Protein AF-A0A831UPT7-F1 (afdb_monomer)

Nearest PDB structures (foldseek):
  6c8v-assembly1_A  TM=6.592E-01  e=3.844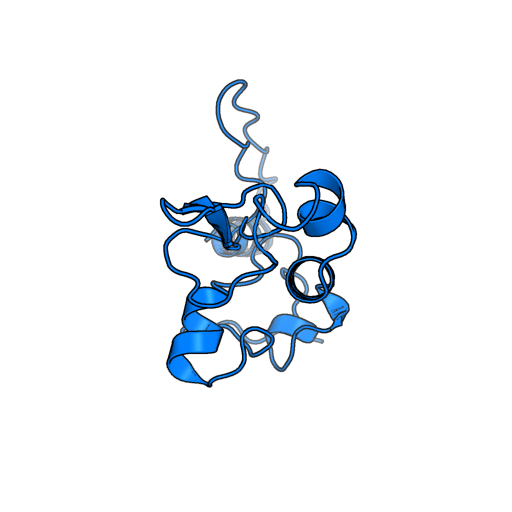E-04  Methylorubrum extorquens
  6efn-assembly1_A-2  TM=7.555E-01  e=7.265E-01  Bacillus subtilis subsp. subtilis str. 168

Solvent-accessible surface area (backbone atoms only — not comparable to full-atom values): 7175 Å² total; per-residue (Å²): 111,63,51,58,57,58,51,47,28,64,75,72,69,49,85,81,76,81,70,80,46,96,88,50,83,41,89,60,49,55,50,45,51,39,69,81,43,66,35,69,51,97,90,32,37,33,18,35,34,97,74,34,90,61,65,44,43,40,57,89,82,43,57,63,66,51,36,64,72,65,17,68,59,28,48,55,62,61,37,60,74,74,28,31,70,57,44,32,58,28,92,52,36,85,33,26,64,43,54,42,44,55,9,22,76,77,68,78,34,54,48,44,35,39,86,84,61,84,73,76,56,73,128

Radius of gyration: 15.9 Å; Cα contacts (8 Å, |Δi|>4): 177; chains: 1; bounding box: 39×36×42 Å

Sequence (123 aa):
YYRIVLQRSKVEGERFKRRSLKFSTGGSKGCLAGQLICLIDVDGNVLPCSYFPLSAGNIREQSFKDIWENSKLFLELRDFKSYKDNCGRCEYVNVCGGCRARAYAMSGDYMAQEPFCSYQPGS

Foldseek 3Di:
DVVVVVVVCVVVVPDDDQDDDVPDPRLQAAQCFLPPDWDQDPQQFTGSYPLADDGLDGCVVDPPVCSSPPRPVSVLLPPQCQQDDQSNQAPCCRHYVADLSQLCVVPVGSSYDHPPDPDHHDD

Structure (mmCIF, N/CA/C/O backbone):
data_AF-A0A831UPT7-F1
#
_entry.id   AF-A0A831UPT7-F1
#
loop_
_atom_site.group_PDB
_atom_site.id
_atom_site.type_symbol
_atom_site.label_atom_id
_atom_site.label_alt_id
_atom_site.label_comp_id
_atom_site.label_asym_id
_atom_site.label_entity_id
_atom_site.label_seq_id
_atom_site.pdbx_PDB_ins_code
_atom_site.Cartn_x
_atom_site.Cartn_y
_atom_site.Cartn_z
_atom_site.occupancy
_atom_site.B_iso_or_equiv
_atom_site.auth_seq_id
_atom_site.auth_comp_id
_atom_site.auth_asym_id
_atom_site.auth_atom_id
_atom_site.pdbx_PDB_model_num
ATOM 1 N N . TYR A 1 1 ? 3.749 6.923 -14.934 1.00 65.19 1 TYR A N 1
ATOM 2 C CA . TYR A 1 1 ? 4.625 6.300 -13.915 1.00 65.19 1 TYR A CA 1
ATOM 3 C C . TYR A 1 1 ? 5.943 7.055 -13.816 1.00 65.19 1 TYR A C 1
ATOM 5 O O . TYR A 1 1 ? 6.601 7.205 -14.838 1.00 65.19 1 TYR A O 1
ATOM 13 N N . TYR A 1 2 ? 6.360 7.484 -12.617 1.00 70.62 2 TYR A N 1
ATOM 14 C CA . TYR A 1 2 ? 7.639 8.191 -12.402 1.00 70.62 2 TYR A CA 1
ATOM 15 C C . TYR A 1 2 ? 8.871 7.396 -12.864 1.00 70.62 2 TYR A C 1
ATOM 17 O O . TYR A 1 2 ? 9.836 7.982 -13.346 1.00 70.62 2 TYR A O 1
ATOM 25 N N . ARG A 1 3 ? 8.801 6.057 -12.826 1.00 78.38 3 ARG A N 1
ATOM 26 C CA . ARG A 1 3 ? 9.826 5.168 -13.394 1.00 78.38 3 ARG A CA 1
ATOM 27 C C . ARG A 1 3 ? 10.167 5.493 -14.854 1.00 78.38 3 ARG A C 1
ATOM 29 O O . ARG A 1 3 ? 11.342 5.537 -15.184 1.00 78.38 3 ARG A O 1
ATOM 36 N N . ILE A 1 4 ? 9.166 5.732 -15.710 1.00 80.25 4 ILE A N 1
ATOM 37 C CA . ILE A 1 4 ? 9.374 5.940 -17.159 1.00 80.25 4 ILE A CA 1
ATOM 38 C C . ILE A 1 4 ? 10.232 7.186 -17.407 1.00 80.25 4 ILE A C 1
ATOM 40 O O . ILE A 1 4 ? 11.094 7.181 -18.278 1.00 80.25 4 ILE A O 1
ATOM 44 N N . VAL A 1 5 ? 10.042 8.232 -16.598 1.00 79.94 5 VAL A N 1
ATOM 45 C CA . VAL A 1 5 ? 10.832 9.468 -16.679 1.00 79.94 5 VAL A CA 1
ATOM 46 C C . VAL A 1 5 ? 12.302 9.199 -16.348 1.00 79.94 5 VAL A C 1
ATOM 48 O O . VAL A 1 5 ? 13.184 9.648 -17.070 1.00 79.94 5 VAL A O 1
ATOM 51 N N . LEU A 1 6 ? 12.577 8.415 -15.300 1.00 77.94 6 LEU A N 1
ATOM 52 C CA . LEU A 1 6 ? 13.947 8.049 -14.922 1.00 77.94 6 LEU A CA 1
ATOM 53 C C . LEU A 1 6 ? 14.597 7.081 -15.917 1.00 77.94 6 LEU A C 1
ATOM 55 O O . LEU A 1 6 ? 15.805 7.144 -16.124 1.00 77.94 6 LEU A O 1
ATOM 59 N N . GLN A 1 7 ? 13.815 6.192 -16.533 1.00 80.75 7 GLN A N 1
ATOM 60 C CA . GLN A 1 7 ? 14.292 5.319 -17.608 1.00 80.75 7 GLN A CA 1
ATOM 61 C C . GLN A 1 7 ? 14.727 6.142 -18.823 1.00 80.75 7 GLN A C 1
ATOM 63 O O . GLN A 1 7 ? 15.848 5.974 -19.289 1.00 80.75 7 GLN A O 1
ATOM 68 N N . ARG A 1 8 ? 13.889 7.080 -19.283 1.00 83.50 8 ARG A N 1
ATOM 69 C CA . ARG A 1 8 ? 14.219 7.965 -20.412 1.00 83.50 8 ARG A CA 1
ATOM 70 C C . ARG A 1 8 ? 15.410 8.868 -20.118 1.00 83.50 8 ARG A C 1
ATOM 72 O O . ARG A 1 8 ? 16.336 8.889 -20.906 1.00 83.50 8 ARG A O 1
ATOM 79 N N . SER A 1 9 ? 15.461 9.481 -18.935 1.00 82.94 9 SER A N 1
ATOM 80 C CA . SER A 1 9 ? 16.605 10.298 -18.496 1.00 82.94 9 SER A CA 1
ATOM 81 C C . SER A 1 9 ? 17.936 9.527 -18.507 1.00 82.94 9 SER A C 1
ATOM 83 O O . SER A 1 9 ? 18.958 10.098 -18.875 1.00 82.94 9 SER A O 1
ATOM 85 N N . LYS A 1 10 ? 17.941 8.223 -18.173 1.00 81.31 10 LYS A N 1
ATOM 86 C CA . LYS A 1 10 ? 19.140 7.375 -18.323 1.00 81.31 10 LYS A CA 1
ATOM 87 C C . LYS A 1 10 ? 19.517 7.136 -19.790 1.00 81.31 10 LYS A C 1
ATOM 89 O O . LYS A 1 10 ? 20.702 7.140 -20.097 1.00 81.31 10 LYS A O 1
ATOM 94 N N . VAL A 1 11 ? 18.537 6.901 -20.664 1.00 83.88 11 VAL A N 1
ATOM 95 C CA . VAL A 1 11 ? 18.759 6.624 -22.098 1.00 83.88 11 VAL A CA 1
ATOM 96 C C . VAL A 1 11 ? 19.207 7.880 -22.850 1.00 83.88 11 VAL A C 1
ATOM 98 O O . VAL A 1 11 ? 20.122 7.819 -23.660 1.00 83.88 11 VAL A O 1
ATOM 101 N N . GLU A 1 12 ? 18.579 9.017 -22.566 1.00 84.50 12 GLU A N 1
ATOM 102 C CA . GLU A 1 12 ? 18.789 10.299 -23.249 1.00 84.50 12 GLU A CA 1
ATOM 103 C C . GLU A 1 12 ? 19.983 11.080 -22.669 1.00 84.50 12 GLU A C 1
ATOM 105 O O . GLU A 1 12 ? 20.394 12.093 -23.225 1.00 84.50 12 GLU A O 1
ATOM 110 N N . GLY A 1 13 ? 20.555 10.627 -21.547 1.00 76.25 13 GLY A N 1
ATOM 111 C CA . GLY A 1 13 ? 21.686 11.283 -20.881 1.00 76.25 13 GLY A CA 1
ATOM 112 C C . GLY A 1 13 ? 21.337 12.617 -20.207 1.00 76.25 13 GLY A C 1
ATOM 113 O O . GLY A 1 13 ? 22.220 13.303 -19.691 1.00 76.25 13 GLY A O 1
ATOM 114 N N . GLU A 1 14 ? 20.061 13.001 -20.175 1.00 76.31 14 GLU A N 1
ATOM 115 C CA . GLU A 1 14 ? 19.613 14.255 -19.579 1.00 76.31 14 GLU A CA 1
ATOM 116 C C . GLU A 1 14 ? 19.514 14.159 -18.053 1.00 76.31 14 GLU A C 1
ATOM 118 O O . GLU A 1 14 ? 18.906 13.240 -17.499 1.00 76.31 14 GLU A O 1
ATOM 123 N N . ARG A 1 15 ? 20.042 15.156 -17.331 1.00 65.44 15 ARG A N 1
ATOM 124 C CA . ARG A 1 15 ? 19.841 15.270 -15.877 1.00 65.44 15 ARG A CA 1
ATOM 125 C C . ARG A 1 15 ? 18.414 15.736 -15.577 1.00 65.44 15 ARG A C 1
ATOM 127 O O . ARG A 1 15 ? 18.114 16.928 -15.637 1.00 65.44 15 ARG A O 1
ATOM 134 N N . PHE A 1 16 ? 17.546 14.810 -15.167 1.00 69.38 16 PHE A N 1
ATOM 135 C CA . PHE A 1 16 ? 16.193 15.153 -14.729 1.00 69.38 16 PHE A CA 1
ATOM 136 C C . PHE A 1 16 ? 16.217 16.008 -13.448 1.00 69.38 16 PHE A C 1
ATOM 138 O O . PHE A 1 16 ? 16.501 15.523 -12.349 1.00 69.38 16 PHE A O 1
ATOM 145 N N . LYS A 1 17 ? 15.885 17.299 -13.568 1.00 66.75 17 LYS A N 1
ATOM 146 C CA . LYS A 1 17 ? 15.749 18.208 -12.421 1.00 66.75 17 LYS A CA 1
ATOM 147 C C . LYS A 1 17 ? 14.362 18.046 -11.802 1.00 66.75 17 LYS A C 1
ATOM 149 O O . LYS A 1 17 ? 13.353 18.459 -12.375 1.00 66.75 17 LYS A O 1
ATOM 154 N N . ARG A 1 18 ? 14.305 17.457 -10.606 1.00 63.78 18 ARG A N 1
ATOM 155 C CA . ARG A 1 18 ? 13.049 17.223 -9.881 1.00 63.78 18 ARG A CA 1
ATOM 156 C C . ARG A 1 18 ? 12.341 18.549 -9.586 1.00 63.78 18 ARG A C 1
ATOM 158 O O . ARG A 1 18 ? 12.877 19.403 -8.882 1.00 63.78 18 ARG A O 1
ATOM 165 N N . ARG A 1 19 ? 11.121 18.716 -10.106 1.00 61.09 19 ARG A N 1
ATOM 166 C CA . ARG A 1 19 ? 10.274 19.871 -9.785 1.00 61.09 19 ARG A CA 1
ATOM 167 C C . ARG A 1 19 ? 9.720 19.713 -8.367 1.00 61.09 19 ARG A C 1
ATOM 169 O O . ARG A 1 19 ? 8.885 18.850 -8.113 1.00 61.09 19 ARG A O 1
ATOM 176 N N . SER A 1 20 ? 10.208 20.544 -7.451 1.00 54.81 20 SER A N 1
ATOM 177 C CA . SER A 1 20 ? 9.626 20.736 -6.121 1.00 54.81 20 SER A CA 1
ATOM 178 C C . SER A 1 20 ? 8.449 21.702 -6.256 1.00 54.81 20 SER A C 1
ATOM 180 O O . SER A 1 20 ? 8.638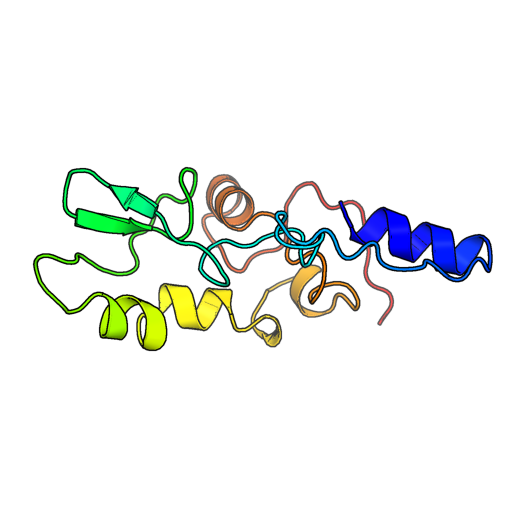 22.904 -6.434 1.00 54.81 20 SER A O 1
ATOM 182 N N . LEU A 1 21 ? 7.225 21.177 -6.265 1.00 56.78 21 LEU A N 1
ATOM 183 C CA . LEU A 1 21 ? 6.019 21.994 -6.142 1.00 56.78 21 LEU A CA 1
ATOM 184 C C . LEU A 1 21 ? 5.695 22.114 -4.651 1.00 56.78 21 LEU A C 1
ATOM 186 O O . LEU A 1 21 ? 5.548 21.094 -3.988 1.00 56.78 21 LEU A O 1
ATOM 190 N N . LYS A 1 22 ? 5.551 23.338 -4.128 1.00 47.34 22 LYS A N 1
ATOM 191 C CA . LYS A 1 22 ? 5.302 23.585 -2.692 1.00 47.34 22 LYS A CA 1
ATOM 192 C C . LYS A 1 22 ? 3.973 23.010 -2.167 1.00 47.34 22 LYS A C 1
ATOM 194 O O . LYS A 1 22 ? 3.844 22.821 -0.967 1.00 47.34 22 LYS A O 1
ATOM 199 N N . PHE A 1 23 ? 3.003 22.753 -3.049 1.00 44.94 23 PHE A N 1
ATOM 200 C CA . PHE A 1 23 ? 1.640 22.321 -2.696 1.00 44.94 23 PHE A CA 1
ATOM 201 C C . PHE A 1 23 ? 1.273 20.917 -3.210 1.00 44.94 23 PHE A C 1
ATOM 203 O O . PHE A 1 23 ? 0.220 20.379 -2.895 1.00 44.94 23 PHE A O 1
ATOM 210 N N . SER A 1 24 ? 2.132 20.297 -4.017 1.00 46.25 24 SER A N 1
ATOM 211 C CA . SER A 1 24 ? 1.926 18.924 -4.484 1.00 46.25 24 SER A CA 1
ATOM 212 C C . SER A 1 24 ? 2.895 18.021 -3.733 1.00 46.25 24 SER A C 1
ATOM 214 O O . SER A 1 24 ? 3.996 18.457 -3.409 1.00 46.25 24 SER A O 1
ATOM 216 N N . THR A 1 25 ? 2.560 16.744 -3.532 1.00 45.59 25 THR A N 1
ATOM 217 C CA . THR A 1 25 ? 3.455 15.716 -2.955 1.00 45.59 25 THR A CA 1
ATOM 218 C C . THR A 1 25 ? 4.731 15.461 -3.777 1.00 45.59 25 THR A C 1
ATOM 220 O O . THR A 1 25 ? 5.433 14.471 -3.562 1.00 45.59 25 THR A O 1
ATOM 223 N N . GLY A 1 26 ? 5.059 16.359 -4.715 1.00 45.81 26 GLY A N 1
ATOM 224 C CA . GLY A 1 26 ? 6.369 16.478 -5.329 1.00 45.81 26 GLY A CA 1
ATOM 225 C C . GLY A 1 26 ? 6.774 15.182 -5.993 1.00 45.81 26 GLY A C 1
ATOM 226 O O . GLY A 1 26 ? 7.872 14.689 -5.726 1.00 45.81 26 GLY A O 1
ATOM 227 N N . GLY A 1 27 ? 5.848 14.607 -6.770 1.00 53.03 27 GLY A N 1
ATOM 228 C CA . GLY A 1 27 ? 6.029 13.394 -7.556 1.00 53.03 27 GLY A CA 1
ATOM 229 C C . GLY A 1 27 ? 6.943 12.361 -6.919 1.00 53.03 27 GLY A C 1
ATOM 230 O O . GLY A 1 27 ? 7.935 11.954 -7.520 1.00 53.03 27 GLY A O 1
ATOM 231 N N . SER A 1 28 ? 6.679 12.046 -5.651 1.00 56.84 28 SER A N 1
ATOM 232 C CA . SER A 1 28 ? 7.660 11.372 -4.813 1.00 56.84 28 SER A CA 1
ATOM 233 C C . SER A 1 28 ? 7.714 9.877 -5.032 1.00 56.84 28 SER A C 1
ATOM 235 O O . SER A 1 28 ? 8.813 9.324 -5.027 1.00 56.84 28 SER A O 1
ATOM 237 N N . LYS A 1 29 ? 6.564 9.250 -5.292 1.00 67.12 29 LYS A N 1
ATOM 238 C CA . LYS A 1 29 ? 6.439 7.824 -5.593 1.00 67.12 29 LYS A CA 1
ATOM 239 C C . LYS A 1 29 ? 5.189 7.529 -6.422 1.00 67.12 29 LYS A C 1
ATOM 241 O O . LYS A 1 29 ? 4.259 8.329 -6.468 1.00 67.12 29 LYS A O 1
ATOM 246 N N . GLY A 1 30 ? 5.178 6.370 -7.081 1.00 77.94 30 GLY A N 1
ATOM 247 C CA . GLY A 1 30 ? 4.025 5.834 -7.804 1.00 77.94 30 GLY A CA 1
ATOM 248 C C . GLY A 1 30 ? 2.872 5.472 -6.867 1.00 77.94 30 GLY A C 1
ATOM 249 O O . GLY A 1 30 ? 1.807 6.072 -6.957 1.00 77.94 30 GLY A O 1
ATOM 250 N N . CYS A 1 31 ? 3.080 4.512 -5.964 1.00 85.12 31 CYS A N 1
ATOM 251 C CA . CYS A 1 31 ? 2.106 4.159 -4.929 1.00 85.12 31 CYS A CA 1
ATOM 252 C C . CYS A 1 31 ? 2.401 4.897 -3.616 1.00 85.12 31 CYS A C 1
ATOM 254 O O . CYS A 1 31 ? 3.532 4.857 -3.134 1.00 85.12 31 CYS A O 1
ATOM 256 N N . LEU A 1 32 ? 1.376 5.536 -3.041 1.00 89.31 32 LEU A N 1
ATOM 257 C CA . LEU A 1 32 ? 1.448 6.255 -1.757 1.00 89.31 32 LEU A CA 1
ATOM 258 C C . LEU A 1 32 ? 0.690 5.550 -0.621 1.00 89.31 32 LEU A C 1
ATOM 260 O O . LEU A 1 32 ? 0.792 5.967 0.535 1.00 89.31 32 LEU A O 1
ATOM 264 N N . ALA A 1 33 ? -0.084 4.515 -0.957 1.00 91.75 33 ALA A N 1
ATOM 265 C CA . ALA A 1 33 ? -1.009 3.839 -0.056 1.00 91.75 33 ALA A CA 1
ATOM 266 C C . ALA A 1 33 ? -0.273 3.217 1.137 1.00 91.75 33 ALA A C 1
ATOM 268 O O . ALA A 1 33 ? 0.702 2.490 0.944 1.00 91.75 33 ALA A O 1
ATOM 269 N N . GLY A 1 34 ? -0.708 3.542 2.356 1.00 91.62 34 GLY A N 1
ATOM 270 C CA . GLY A 1 34 ? -0.062 3.107 3.598 1.00 91.62 34 GLY A CA 1
ATOM 271 C C . GLY A 1 34 ? 1.328 3.709 3.846 1.00 91.62 34 GLY A C 1
ATOM 272 O O . GLY A 1 34 ? 1.936 3.420 4.870 1.00 91.62 34 GLY A O 1
ATOM 273 N N . GLN A 1 35 ? 1.851 4.553 2.947 1.00 89.94 35 GLN A N 1
ATOM 274 C CA . GLN A 1 35 ? 3.173 5.185 3.077 1.00 89.94 35 GLN A CA 1
ATOM 275 C C . GLN A 1 35 ? 3.066 6.656 3.473 1.00 89.94 35 GLN A C 1
ATOM 277 O O . GLN A 1 35 ? 3.717 7.087 4.416 1.00 89.94 35 GLN A O 1
ATOM 282 N N . LEU A 1 36 ? 2.262 7.420 2.730 1.00 89.62 36 LEU A N 1
ATOM 283 C CA . LEU A 1 36 ? 2.027 8.850 2.969 1.00 89.62 36 LEU A CA 1
ATOM 284 C C . LEU A 1 36 ? 0.548 9.168 3.183 1.00 89.62 36 LEU A C 1
ATOM 286 O O . LEU A 1 36 ? 0.224 10.232 3.697 1.00 89.62 36 LEU A O 1
ATOM 290 N N . ILE A 1 37 ? -0.335 8.271 2.745 1.00 93.19 37 ILE A N 1
ATOM 291 C CA . ILE A 1 37 ? -1.780 8.429 2.856 1.00 93.19 37 ILE A CA 1
ATOM 292 C C . ILE A 1 37 ? -2.408 7.149 3.404 1.00 93.19 37 ILE A C 1
ATOM 294 O O . ILE A 1 37 ? -1.894 6.048 3.190 1.00 93.19 37 ILE A O 1
ATOM 298 N N . CYS A 1 38 ? -3.561 7.317 4.031 1.00 97.06 38 CYS A N 1
ATOM 299 C CA . CYS A 1 38 ? -4.569 6.292 4.261 1.00 97.06 38 CYS A CA 1
ATOM 300 C C . CYS A 1 38 ? -5.950 6.919 4.044 1.00 97.06 38 CYS A C 1
ATOM 302 O O . CYS A 1 38 ? -6.093 8.143 4.014 1.00 97.06 38 CYS A O 1
ATOM 304 N N . LEU A 1 39 ? -6.960 6.074 3.894 1.00 97.69 39 LEU A N 1
ATOM 305 C CA . LEU A 1 39 ? -8.366 6.450 3.918 1.00 97.69 39 LEU A CA 1
ATOM 306 C C . LEU A 1 39 ? -8.966 5.978 5.243 1.00 97.69 39 LEU A C 1
ATOM 308 O O . LEU A 1 39 ? -8.632 4.892 5.703 1.00 97.69 39 LEU A O 1
ATOM 312 N N . ILE A 1 40 ? -9.863 6.771 5.820 1.00 98.25 40 ILE A N 1
ATOM 313 C CA . ILE A 1 40 ? -10.748 6.333 6.900 1.00 98.25 40 ILE A CA 1
ATOM 314 C C . ILE A 1 40 ? -12.160 6.327 6.320 1.00 98.25 40 ILE A C 1
ATOM 316 O O . ILE A 1 40 ? -12.594 7.353 5.792 1.00 98.25 40 ILE A O 1
ATOM 320 N N . ASP A 1 41 ? -12.833 5.179 6.339 1.00 97.56 41 ASP A N 1
ATOM 321 C CA . ASP A 1 41 ? -14.210 5.069 5.850 1.00 97.56 41 ASP A CA 1
ATOM 322 C C . ASP A 1 41 ? -15.246 5.509 6.903 1.00 97.56 41 ASP A C 1
ATOM 324 O O . ASP A 1 41 ? -14.912 5.918 8.018 1.00 97.56 41 ASP A O 1
ATOM 328 N N . VAL A 1 42 ? -16.529 5.447 6.534 1.00 97.44 42 VAL A N 1
ATOM 329 C CA . VAL A 1 42 ? -17.653 5.856 7.398 1.00 97.44 42 VAL A CA 1
ATOM 330 C C . VAL A 1 42 ? -17.824 4.968 8.637 1.00 97.44 42 VAL A C 1
ATOM 332 O O . VAL A 1 42 ? -18.363 5.414 9.653 1.00 97.44 42 VAL A O 1
ATOM 335 N N . ASP A 1 43 ? -17.318 3.738 8.581 1.00 97.81 43 ASP A N 1
ATOM 336 C CA . ASP A 1 43 ? -17.362 2.767 9.671 1.00 97.81 43 ASP A CA 1
ATOM 337 C C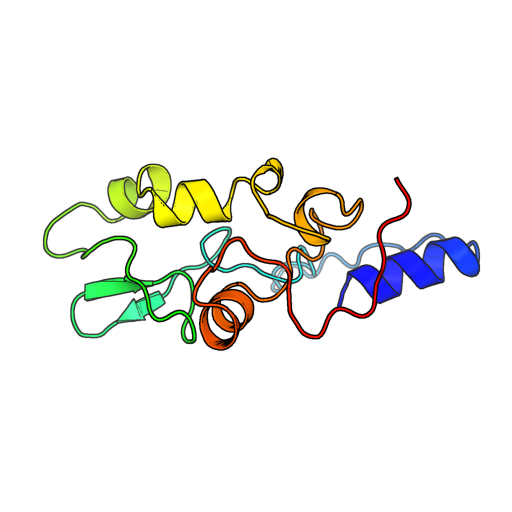 . ASP A 1 43 ? -16.132 2.874 10.590 1.00 97.81 43 ASP A C 1
ATOM 339 O O . ASP A 1 43 ? -16.085 2.255 11.656 1.00 97.81 43 ASP A O 1
ATOM 343 N N . GLY A 1 44 ? -15.164 3.722 10.229 1.00 98.25 44 GLY A N 1
ATOM 344 C CA . GLY A 1 44 ? -13.938 3.973 10.981 1.00 98.25 44 GLY A CA 1
ATOM 345 C C . GLY A 1 44 ? -12.772 3.059 10.601 1.00 98.25 44 GLY A C 1
ATOM 346 O O . GLY A 1 44 ? -11.739 3.092 11.274 1.00 98.25 44 GLY A O 1
ATOM 347 N N . ASN A 1 45 ? -12.893 2.254 9.544 1.00 98.56 45 ASN A N 1
ATOM 348 C CA . ASN A 1 45 ? -11.802 1.400 9.087 1.00 98.56 45 ASN A CA 1
ATOM 349 C C . ASN A 1 45 ? -10.717 2.236 8.417 1.00 98.56 45 ASN A C 1
ATOM 351 O O . ASN A 1 45 ? -10.996 3.096 7.580 1.00 98.56 45 ASN A O 1
ATOM 355 N N . VAL A 1 46 ? -9.463 1.944 8.750 1.00 98.56 46 VAL A N 1
ATOM 356 C CA . VAL A 1 46 ? -8.297 2.610 8.179 1.00 98.56 46 VAL A CA 1
ATOM 357 C C . VAL A 1 46 ? -7.736 1.747 7.055 1.00 98.56 46 VAL A C 1
ATOM 359 O O . VAL A 1 46 ? -7.142 0.695 7.281 1.00 98.56 46 VAL A O 1
ATOM 362 N N . LEU A 1 47 ? -7.910 2.208 5.823 1.00 98.19 47 LEU A N 1
ATOM 363 C CA . LEU A 1 47 ? -7.521 1.522 4.594 1.00 98.19 47 LEU A CA 1
ATOM 364 C C . LEU A 1 47 ? -6.265 2.179 3.989 1.00 98.19 47 LEU A C 1
ATOM 366 O O . LEU A 1 47 ? -6.096 3.397 4.090 1.00 98.19 47 LEU A O 1
ATOM 370 N N . PRO A 1 48 ? -5.389 1.440 3.284 1.00 97.00 48 PRO A N 1
ATOM 371 C CA . PRO A 1 48 ? -4.237 2.037 2.600 1.00 97.00 48 PRO A CA 1
ATOM 372 C C . PRO A 1 48 ? -4.597 3.098 1.551 1.00 97.00 48 PRO A C 1
ATOM 374 O O . PRO A 1 48 ? -3.884 4.091 1.404 1.00 97.00 48 PRO A O 1
ATOM 377 N N . CYS A 1 49 ? -5.678 2.892 0.798 1.00 95.25 49 CYS A N 1
ATOM 378 C CA . CYS A 1 49 ? -6.249 3.861 -0.138 1.00 95.25 49 CYS A CA 1
ATOM 379 C C . CYS A 1 49 ? -7.704 3.492 -0.461 1.00 95.25 49 CYS A C 1
ATOM 381 O O . CYS A 1 49 ? -8.162 2.412 -0.102 1.00 95.25 49 CYS A O 1
ATOM 383 N N . SER A 1 50 ? -8.406 4.348 -1.206 1.00 94.94 50 SER A N 1
ATOM 384 C CA . SER A 1 50 ? -9.823 4.165 -1.565 1.00 94.94 50 SER A CA 1
ATOM 385 C C . SER A 1 50 ? -10.149 2.934 -2.407 1.00 94.94 50 SER A C 1
ATOM 387 O O . SER A 1 50 ? -11.313 2.585 -2.540 1.00 94.94 50 SER A O 1
ATOM 389 N N . TYR A 1 51 ? -9.144 2.296 -3.004 1.00 93.88 51 TYR A N 1
ATOM 390 C CA . TYR A 1 51 ? -9.324 1.096 -3.823 1.00 93.88 51 TYR A CA 1
ATOM 391 C C . TYR A 1 51 ? -8.867 -0.181 -3.110 1.00 93.88 51 TYR A C 1
ATOM 393 O O . TYR A 1 51 ? -8.965 -1.261 -3.686 1.00 93.88 51 TYR A O 1
ATOM 401 N N . PHE A 1 52 ? -8.290 -0.067 -1.910 1.00 95.12 52 PHE A N 1
ATOM 402 C CA . PHE A 1 52 ? -7.708 -1.202 -1.204 1.00 95.12 52 PHE A CA 1
ATOM 403 C C . PHE A 1 52 ? -8.758 -1.834 -0.281 1.00 95.12 52 PHE A C 1
ATOM 405 O O . PHE A 1 52 ? -9.290 -1.123 0.566 1.00 95.12 52 PHE A O 1
ATOM 412 N N . PRO A 1 53 ? -9.059 -3.138 -0.413 1.00 92.44 53 PRO A N 1
ATOM 413 C CA . PRO A 1 53 ? -10.201 -3.740 0.280 1.00 92.44 53 PRO A CA 1
ATOM 414 C C . PRO A 1 53 ? -9.910 -4.183 1.721 1.00 92.44 53 PRO A C 1
ATOM 416 O O . PRO A 1 53 ? -10.845 -4.482 2.455 1.00 92.44 53 PRO A O 1
ATOM 419 N N . LEU A 1 54 ? -8.640 -4.264 2.134 1.00 96.31 54 LEU A N 1
ATOM 420 C CA . LEU A 1 54 ? -8.273 -4.712 3.483 1.00 96.31 54 LEU A CA 1
ATOM 421 C C . LEU A 1 54 ? -8.017 -3.534 4.418 1.00 96.31 54 LEU A C 1
ATOM 423 O O . LEU A 1 54 ? -7.281 -2.603 4.076 1.00 96.31 54 LEU A O 1
ATOM 427 N N . SER A 1 55 ? -8.571 -3.640 5.622 1.00 97.62 55 SER A N 1
ATOM 428 C CA . SER A 1 55 ? -8.351 -2.703 6.719 1.00 97.62 55 SER A CA 1
ATOM 429 C C . SER A 1 55 ? -7.071 -3.013 7.488 1.00 97.62 55 SER A C 1
ATOM 431 O O . SER A 1 55 ? -6.744 -4.170 7.750 1.00 97.62 55 SER A O 1
ATOM 433 N N . ALA A 1 56 ? -6.360 -1.957 7.873 1.00 98.19 56 ALA A N 1
ATOM 434 C CA . ALA A 1 56 ? -5.244 -2.007 8.809 1.00 98.19 56 ALA A CA 1
ATOM 435 C C . ALA A 1 56 ? -5.709 -1.988 10.279 1.00 98.19 56 ALA A C 1
ATOM 437 O O . ALA A 1 56 ? -4.917 -2.281 11.174 1.00 98.19 56 ALA A O 1
ATOM 438 N N . GLY A 1 57 ? -6.972 -1.628 10.528 1.00 98.38 57 GLY A N 1
ATOM 439 C CA . GLY A 1 57 ? -7.568 -1.479 11.854 1.00 98.38 57 GLY A CA 1
ATOM 440 C C . GLY A 1 57 ? -8.770 -0.530 11.848 1.00 98.38 57 GLY A C 1
ATOM 441 O O . GLY A 1 57 ? -9.076 0.077 10.824 1.00 98.38 57 GLY A O 1
ATOM 442 N N . ASN A 1 58 ? -9.444 -0.373 12.989 1.00 98.62 58 ASN A N 1
ATOM 443 C CA . ASN A 1 58 ? -10.567 0.553 13.145 1.00 98.62 58 ASN A CA 1
ATOM 444 C C . ASN A 1 58 ? -10.276 1.599 14.236 1.00 98.62 58 ASN A C 1
ATOM 446 O O . ASN A 1 58 ? -9.875 1.250 15.347 1.00 98.62 58 ASN A O 1
ATOM 450 N N . ILE A 1 59 ? -10.489 2.884 13.929 1.00 98.50 59 ILE A N 1
ATOM 451 C CA . ILE A 1 59 ? -10.204 3.999 14.855 1.00 98.50 59 ILE A CA 1
ATOM 452 C C . ILE A 1 59 ? -11.105 4.023 16.096 1.00 98.50 59 ILE A C 1
ATOM 454 O O . ILE A 1 59 ? -10.818 4.744 17.049 1.00 98.50 59 ILE A O 1
ATOM 458 N N . ARG A 1 60 ? -12.215 3.277 16.082 1.00 98.19 60 ARG A N 1
ATOM 459 C CA . ARG A 1 60 ? -13.122 3.130 17.228 1.00 98.19 60 ARG A CA 1
ATOM 460 C C . ARG A 1 60 ? -12.603 2.117 18.252 1.00 98.19 60 ARG A C 1
ATOM 462 O O . ARG A 1 60 ? -13.092 2.105 19.375 1.00 98.19 60 ARG A O 1
ATOM 469 N N . GLU A 1 61 ? -11.626 1.290 17.877 1.00 98.31 61 GLU A N 1
ATOM 470 C CA . GLU A 1 61 ? -11.080 0.208 18.709 1.00 98.31 61 GLU A CA 1
ATOM 471 C C . GLU A 1 61 ? -9.651 0.490 19.191 1.00 98.31 61 GLU A C 1
ATOM 473 O O . GLU A 1 61 ? -9.258 0.057 20.270 1.00 98.31 61 GLU A O 1
ATOM 478 N N . GLN A 1 62 ? -8.861 1.213 18.398 1.00 97.50 62 GLN A N 1
ATOM 479 C CA . GLN A 1 62 ? -7.448 1.490 18.663 1.00 97.50 62 GLN A CA 1
ATOM 480 C C . GLN A 1 62 ? -7.062 2.874 18.132 1.00 97.50 62 GLN A C 1
ATOM 482 O O . GLN A 1 62 ? -7.721 3.430 17.250 1.00 97.50 62 GLN A O 1
ATOM 487 N N . SER A 1 63 ? -5.984 3.449 18.673 1.00 98.50 63 SER A N 1
ATOM 488 C CA . SER A 1 63 ? -5.551 4.784 18.268 1.00 98.50 63 SER A CA 1
ATOM 489 C C . SER A 1 63 ? -5.105 4.796 16.803 1.00 98.50 63 SER A C 1
ATOM 491 O O . SER A 1 63 ? -4.478 3.855 16.311 1.00 98.50 63 SER A O 1
ATOM 493 N N . PHE A 1 64 ? -5.375 5.897 16.094 1.00 98.50 64 PHE A N 1
ATOM 494 C CA . PHE A 1 64 ? -4.892 6.055 14.720 1.00 98.50 64 PHE A CA 1
ATOM 495 C C . PHE A 1 64 ? -3.365 5.921 14.629 1.00 98.50 64 PHE A C 1
ATOM 497 O O . PHE A 1 64 ? -2.860 5.343 13.670 1.00 98.50 64 PHE A O 1
ATOM 504 N N . LYS A 1 65 ? -2.634 6.419 15.637 1.00 98.44 65 LYS A N 1
ATOM 505 C CA . LYS A 1 65 ? -1.173 6.312 15.707 1.00 98.44 65 LYS A CA 1
ATOM 506 C C . LYS A 1 65 ? -0.728 4.852 15.732 1.00 98.44 65 LYS A C 1
ATOM 508 O O . LYS A 1 65 ? 0.159 4.495 14.965 1.00 98.44 65 LYS A O 1
ATOM 513 N N . ASP A 1 66 ? -1.368 4.013 16.541 1.00 98.56 66 ASP A N 1
ATOM 514 C CA . ASP A 1 66 ? -1.016 2.594 16.627 1.00 98.56 66 ASP A CA 1
ATOM 515 C C . ASP A 1 66 ? -1.340 1.851 15.333 1.00 98.56 66 ASP A C 1
ATOM 517 O O . ASP A 1 66 ? -0.497 1.107 14.837 1.00 98.56 66 ASP A O 1
ATOM 521 N N . ILE A 1 67 ? -2.500 2.114 14.719 1.00 98.62 67 ILE A N 1
ATOM 522 C CA . ILE A 1 67 ? -2.818 1.551 13.399 1.00 98.62 67 ILE A CA 1
ATOM 523 C C . ILE A 1 67 ? -1.762 1.989 12.381 1.00 98.62 67 ILE A C 1
ATOM 525 O O . ILE A 1 67 ? -1.223 1.169 11.636 1.00 98.62 67 ILE A O 1
ATOM 529 N N . TRP A 1 68 ? -1.457 3.286 12.336 1.00 98.31 68 TRP A N 1
ATOM 530 C CA . TRP A 1 68 ? -0.533 3.848 11.365 1.00 98.31 68 TRP A CA 1
ATOM 531 C C . TRP A 1 68 ? 0.875 3.286 11.532 1.00 98.31 68 TRP A C 1
ATOM 533 O O . TRP A 1 68 ? 1.476 2.889 10.539 1.00 98.31 68 TRP A O 1
ATOM 543 N N . GLU A 1 69 ? 1.413 3.243 12.746 1.00 97.88 69 GLU A N 1
ATOM 544 C CA . GLU A 1 69 ? 2.809 2.882 13.001 1.00 97.88 69 GLU A CA 1
ATOM 545 C C . GLU A 1 69 ? 3.025 1.371 13.117 1.00 97.88 69 GLU A C 1
ATOM 547 O O . GLU A 1 69 ? 4.057 0.887 12.658 1.00 97.88 69 GLU A O 1
ATOM 552 N N . ASN A 1 70 ? 2.054 0.628 13.661 1.00 98.06 70 ASN A N 1
ATOM 553 C CA . ASN A 1 70 ? 2.260 -0.750 14.114 1.00 98.06 70 ASN A CA 1
ATOM 554 C C . ASN A 1 70 ? 1.380 -1.796 13.412 1.00 98.06 70 ASN A C 1
ATOM 556 O O . ASN 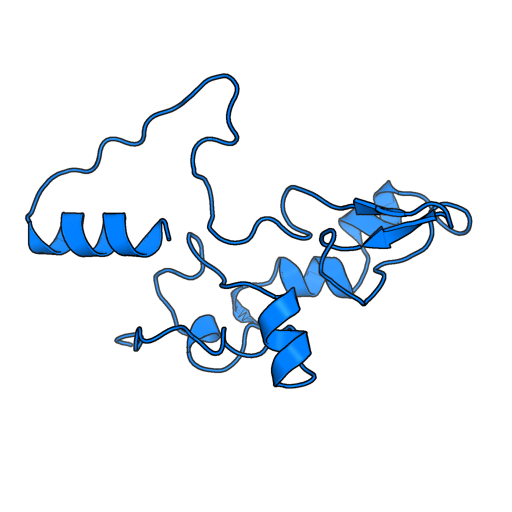A 1 70 ? 1.597 -2.992 13.614 1.00 98.06 70 ASN A O 1
ATOM 560 N N . SER A 1 71 ? 0.401 -1.409 12.584 1.00 98.06 71 SER A N 1
ATOM 561 C CA . SER A 1 71 ? -0.408 -2.410 11.875 1.00 98.06 71 SER A CA 1
ATOM 562 C C . SER A 1 71 ? 0.444 -3.229 10.905 1.00 98.06 71 SER A C 1
ATOM 564 O O . SER A 1 71 ? 1.231 -2.696 10.117 1.00 98.06 71 SER A O 1
ATOM 566 N N . LYS A 1 72 ? 0.233 -4.550 10.917 1.00 97.88 72 LYS A N 1
ATOM 567 C CA . LYS A 1 72 ? 0.923 -5.486 10.021 1.00 97.88 72 LYS A CA 1
ATOM 568 C C . LYS A 1 72 ? 0.812 -5.053 8.557 1.00 97.88 72 LYS A C 1
ATOM 570 O O . LYS A 1 72 ? 1.821 -4.996 7.863 1.00 97.88 72 LYS A O 1
ATOM 575 N N . LEU A 1 73 ? -0.393 -4.677 8.121 1.00 97.56 73 LEU A N 1
ATOM 576 C CA . LEU A 1 73 ? -0.648 -4.258 6.745 1.00 97.56 73 LEU A CA 1
ATOM 577 C C . LEU A 1 73 ? 0.210 -3.049 6.344 1.00 97.56 73 LEU A C 1
ATOM 579 O O . LEU A 1 73 ? 0.845 -3.070 5.293 1.00 97.56 73 LEU A O 1
ATOM 583 N N . PHE A 1 74 ? 0.266 -1.991 7.157 1.00 97.62 74 PHE A N 1
ATOM 584 C CA . PHE A 1 74 ? 1.073 -0.821 6.804 1.00 97.62 74 PHE A CA 1
ATOM 585 C C . PHE A 1 74 ? 2.573 -1.061 6.929 1.00 97.62 74 PHE A C 1
ATOM 587 O O . PHE A 1 74 ? 3.329 -0.526 6.117 1.00 97.62 74 PHE A O 1
ATOM 594 N N . LEU A 1 75 ? 3.008 -1.877 7.889 1.00 97.38 75 LEU A N 1
ATOM 595 C CA . LEU A 1 75 ? 4.405 -2.293 7.987 1.00 97.38 75 LEU A CA 1
ATOM 596 C C . LEU A 1 75 ? 4.844 -3.053 6.727 1.00 97.38 75 LEU A C 1
ATOM 598 O O . LEU A 1 75 ? 5.848 -2.687 6.120 1.00 97.38 75 LEU A O 1
ATOM 602 N N . GLU A 1 76 ? 4.050 -4.019 6.262 1.00 96.06 76 GLU A N 1
ATOM 603 C CA . GLU A 1 76 ? 4.320 -4.771 5.030 1.00 96.06 76 GLU A CA 1
ATOM 604 C C . GLU A 1 76 ? 4.322 -3.866 3.790 1.00 96.06 76 GLU A C 1
ATOM 606 O O . GLU A 1 76 ? 5.226 -3.938 2.961 1.00 96.06 76 GLU A O 1
ATOM 611 N N . LEU A 1 77 ? 3.364 -2.939 3.675 1.00 94.25 77 LEU A N 1
ATOM 612 C CA . LEU A 1 77 ? 3.310 -2.007 2.543 1.00 94.25 77 LEU A CA 1
ATOM 613 C C . LEU A 1 77 ? 4.505 -1.043 2.484 1.00 94.25 77 LEU A C 1
ATOM 615 O O . LEU A 1 77 ? 4.837 -0.563 1.393 1.00 94.25 77 LEU A O 1
ATOM 619 N N . ARG A 1 78 ? 5.143 -0.752 3.623 1.00 93.25 78 ARG A N 1
ATOM 620 C CA . ARG A 1 78 ? 6.356 0.079 3.718 1.00 93.25 78 ARG A CA 1
ATOM 621 C C . ARG A 1 78 ? 7.644 -0.726 3.566 1.00 93.25 78 ARG A C 1
ATOM 623 O O . ARG A 1 78 ? 8.685 -0.129 3.289 1.00 93.25 78 ARG A O 1
ATOM 630 N N . ASP A 1 79 ? 7.579 -2.046 3.694 1.00 93.12 79 ASP A N 1
ATOM 631 C CA . ASP A 1 79 ? 8.713 -2.932 3.481 1.00 93.12 79 ASP A CA 1
ATOM 632 C C . ASP A 1 79 ? 8.839 -3.348 2.009 1.00 93.12 79 ASP A C 1
ATOM 634 O O . ASP A 1 79 ? 8.434 -4.429 1.578 1.00 93.12 79 ASP A O 1
ATOM 638 N N . PHE A 1 80 ? 9.455 -2.471 1.216 1.00 89.38 80 PHE A N 1
ATOM 639 C CA . PHE A 1 80 ? 9.677 -2.714 -0.213 1.00 89.38 80 PHE A CA 1
ATOM 640 C C . PHE A 1 80 ? 10.549 -3.937 -0.505 1.00 89.38 80 PHE A C 1
ATOM 642 O O . PHE A 1 80 ? 10.472 -4.467 -1.611 1.00 89.38 80 PHE A O 1
ATOM 649 N N . LYS A 1 81 ? 11.380 -4.376 0.448 1.00 88.50 81 LYS A N 1
ATOM 650 C CA . LYS A 1 81 ? 12.256 -5.540 0.257 1.00 88.50 81 LYS A CA 1
ATOM 651 C C . LYS A 1 81 ? 11.469 -6.846 0.270 1.00 88.50 81 LYS A C 1
ATOM 653 O O . LYS A 1 81 ? 11.876 -7.797 -0.384 1.00 88.50 81 LYS A O 1
ATOM 658 N N . SER A 1 82 ? 10.340 -6.866 0.974 1.00 91.56 82 SER A N 1
ATOM 659 C CA . SER A 1 82 ? 9.461 -8.031 1.081 1.00 91.56 82 SER A CA 1
ATOM 660 C C . SER A 1 82 ? 8.437 -8.132 -0.052 1.00 91.56 82 SER A C 1
ATOM 662 O O . SER A 1 82 ? 7.619 -9.053 -0.066 1.00 91.56 82 SER A O 1
ATOM 664 N N . TYR A 1 83 ? 8.451 -7.202 -1.014 1.00 94.12 83 TYR A N 1
ATOM 665 C CA . TYR A 1 83 ? 7.606 -7.319 -2.202 1.00 94.12 83 TYR A CA 1
ATOM 666 C C . TYR A 1 83 ? 8.059 -8.535 -3.012 1.00 94.12 83 TYR A C 1
ATOM 668 O O . TYR A 1 83 ? 9.244 -8.849 -3.081 1.00 94.12 83 TYR A O 1
ATOM 676 N N . LYS A 1 84 ? 7.116 -9.227 -3.639 1.00 94.19 84 LYS A N 1
ATOM 677 C CA . LYS A 1 84 ? 7.392 -10.459 -4.376 1.00 94.19 84 LYS A CA 1
ATOM 678 C C . LYS A 1 84 ? 7.679 -10.177 -5.851 1.00 94.19 84 LYS A C 1
ATOM 680 O O . LYS A 1 84 ? 7.483 -9.065 -6.363 1.00 94.19 84 LYS A O 1
ATOM 685 N N . ASP A 1 85 ? 8.156 -11.218 -6.527 1.00 92.38 85 ASP A N 1
ATOM 686 C CA . ASP A 1 85 ? 8.362 -11.275 -7.973 1.00 92.38 85 ASP A CA 1
ATOM 687 C C . ASP A 1 85 ? 9.221 -10.112 -8.507 1.00 92.38 85 ASP A C 1
ATOM 689 O O . ASP A 1 85 ? 10.239 -9.732 -7.924 1.00 92.38 85 ASP A O 1
ATOM 693 N N . ASN A 1 86 ? 8.820 -9.519 -9.635 1.00 91.69 86 ASN A N 1
ATOM 694 C CA . ASN A 1 86 ? 9.540 -8.415 -10.250 1.00 91.69 86 ASN A CA 1
ATOM 695 C C . ASN A 1 86 ? 9.651 -7.195 -9.333 1.00 91.69 86 ASN A C 1
ATOM 697 O O . ASN A 1 86 ? 10.665 -6.508 -9.379 1.00 91.69 86 ASN A O 1
ATOM 701 N N . CYS A 1 87 ? 8.653 -6.903 -8.496 1.00 91.38 87 CYS A N 1
ATOM 702 C CA . CYS A 1 87 ? 8.713 -5.719 -7.643 1.00 91.38 87 CYS A CA 1
ATOM 703 C C . CYS A 1 87 ? 9.767 -5.839 -6.529 1.00 91.38 87 CYS A C 1
ATOM 705 O O . CYS A 1 87 ? 10.398 -4.827 -6.230 1.00 91.38 87 CYS A O 1
ATOM 707 N 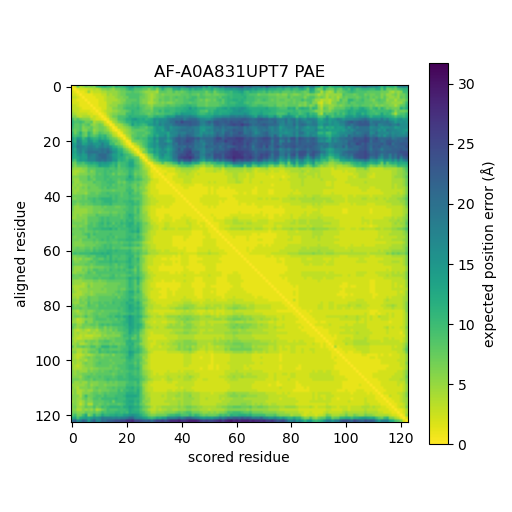N . GLY A 1 88 ? 9.999 -7.038 -5.983 1.00 90.81 88 GLY A N 1
ATOM 708 C CA . GLY A 1 88 ? 10.980 -7.281 -4.914 1.00 90.81 88 GLY A CA 1
ATOM 709 C C . GLY A 1 88 ? 12.439 -7.059 -5.305 1.00 90.81 88 GLY A C 1
ATOM 710 O O . GLY A 1 88 ? 13.263 -6.682 -4.479 1.00 90.81 88 GLY A O 1
ATOM 711 N N . ARG A 1 89 ? 12.753 -7.240 -6.590 1.00 91.00 89 ARG A N 1
ATOM 712 C CA . ARG A 1 89 ? 14.102 -7.073 -7.159 1.00 91.00 89 ARG A CA 1
ATOM 713 C C . ARG A 1 89 ? 14.243 -5.842 -8.062 1.00 91.00 89 ARG A C 1
ATOM 715 O O . ARG A 1 89 ? 15.212 -5.723 -8.796 1.00 91.00 89 ARG A O 1
ATOM 722 N N . CYS A 1 90 ? 13.256 -4.946 -8.060 1.00 90.38 90 CYS A N 1
ATOM 723 C CA . CYS A 1 90 ? 13.227 -3.779 -8.941 1.00 90.38 90 CYS A CA 1
ATOM 724 C C . CYS A 1 90 ? 14.034 -2.613 -8.363 1.00 90.38 90 CYS A C 1
ATOM 726 O O . CYS A 1 90 ? 13.699 -2.070 -7.31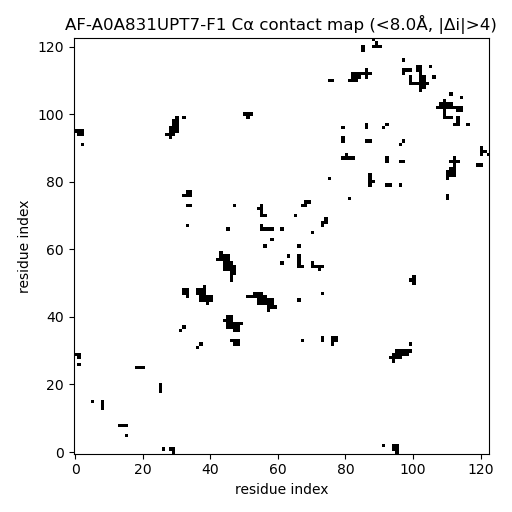0 1.00 90.38 90 CYS A O 1
ATOM 728 N N . GLU A 1 91 ? 15.011 -2.113 -9.114 1.00 89.56 91 GLU A N 1
ATOM 729 C CA . GLU A 1 91 ? 15.812 -0.935 -8.765 1.00 89.56 91 GLU A CA 1
ATOM 730 C C . GLU A 1 91 ? 14.978 0.361 -8.689 1.00 89.56 91 GLU A C 1
ATOM 732 O O . GLU A 1 91 ? 15.389 1.361 -8.100 1.00 89.56 91 GLU A O 1
ATOM 737 N N . TYR A 1 92 ? 13.765 0.341 -9.249 1.00 88.06 92 TYR A N 1
ATOM 738 C CA . TYR A 1 92 ? 12.805 1.445 -9.209 1.00 88.06 92 TYR A CA 1
ATOM 739 C C . TYR A 1 92 ? 11.719 1.281 -8.136 1.00 88.06 92 TYR A C 1
ATOM 741 O O . TYR A 1 92 ? 10.762 2.065 -8.116 1.00 88.06 92 TYR A O 1
ATOM 749 N N . VAL A 1 93 ? 11.813 0.289 -7.241 1.00 86.81 93 VAL A N 1
ATOM 750 C CA . VAL A 1 93 ? 10.770 0.040 -6.228 1.00 86.81 93 VAL A CA 1
ATOM 751 C C . VAL A 1 93 ? 10.520 1.270 -5.347 1.00 86.81 93 VAL A C 1
ATOM 753 O O . VAL A 1 93 ? 9.370 1.634 -5.109 1.00 86.81 93 VAL A O 1
ATOM 756 N N . ASN A 1 94 ? 11.577 2.019 -5.014 1.00 83.56 94 ASN A N 1
ATOM 757 C CA . ASN A 1 94 ? 11.506 3.233 -4.198 1.00 83.56 94 ASN A CA 1
ATOM 758 C C . ASN A 1 94 ? 10.791 4.414 -4.866 1.00 83.56 94 ASN A C 1
ATOM 760 O O . ASN A 1 94 ? 10.454 5.367 -4.176 1.00 83.56 94 ASN A O 1
ATOM 764 N N . VAL A 1 95 ? 10.554 4.378 -6.178 1.00 83.06 95 VAL A N 1
ATOM 765 C CA . VAL A 1 95 ? 9.871 5.453 -6.923 1.00 83.06 95 VAL A CA 1
ATOM 766 C C . VAL A 1 95 ? 8.576 4.986 -7.581 1.00 83.06 95 VAL A C 1
ATOM 768 O O . VAL A 1 95 ? 7.764 5.810 -7.995 1.00 83.06 95 VAL A O 1
ATOM 771 N N . CYS A 1 96 ? 8.359 3.675 -7.695 1.00 88.00 96 CYS A N 1
ATOM 772 C CA . CYS A 1 96 ? 7.179 3.092 -8.321 1.00 88.00 96 CYS A CA 1
ATOM 773 C C . CYS A 1 96 ? 6.345 2.292 -7.318 1.00 88.00 96 CYS A C 1
ATOM 775 O O . CYS A 1 96 ? 5.221 2.694 -7.021 1.00 88.00 96 CYS A O 1
ATOM 777 N N . GLY A 1 97 ? 6.863 1.154 -6.844 1.00 86.06 97 GLY A N 1
ATOM 778 C CA . GLY A 1 97 ? 6.163 0.194 -5.979 1.00 86.06 97 GLY A CA 1
ATOM 779 C C . GLY A 1 97 ? 4.969 -0.524 -6.624 1.00 86.06 97 GLY A C 1
ATOM 780 O O . GLY A 1 97 ? 4.609 -1.607 -6.187 1.00 86.06 97 GLY A O 1
ATOM 781 N N . GLY A 1 98 ? 4.364 0.021 -7.685 1.00 90.62 98 GLY A N 1
ATOM 782 C CA . GLY A 1 98 ? 3.170 -0.533 -8.329 1.00 90.62 98 GLY A CA 1
ATOM 783 C C . GLY A 1 98 ? 1.904 -0.432 -7.465 1.00 90.62 98 GLY A C 1
ATOM 784 O O . GLY A 1 98 ? 1.970 -0.231 -6.252 1.00 90.62 98 GLY A O 1
ATOM 785 N N . CYS A 1 99 ? 0.727 -0.550 -8.084 1.00 93.38 99 CYS A N 1
ATOM 786 C CA . CYS A 1 99 ? -0.544 -0.446 -7.367 1.00 93.38 99 CYS A CA 1
ATOM 787 C C . CYS A 1 99 ? -0.816 -1.710 -6.538 1.00 93.38 99 CYS A C 1
ATOM 789 O O . CYS A 1 99 ? -1.065 -2.779 -7.090 1.00 93.38 99 CYS A O 1
ATOM 791 N N . ARG A 1 100 ? -0.818 -1.566 -5.210 1.00 93.88 100 ARG A N 1
ATOM 792 C CA . ARG A 1 100 ? -0.997 -2.682 -4.267 1.00 93.88 100 ARG A CA 1
ATOM 793 C C . ARG A 1 100 ? -2.432 -3.208 -4.245 1.00 93.88 100 ARG A C 1
ATOM 795 O O . ARG A 1 100 ? -2.638 -4.413 -4.194 1.00 93.88 100 ARG A O 1
ATOM 802 N N . ALA A 1 101 ? -3.416 -2.316 -4.389 1.00 95.00 101 ALA A N 1
ATOM 803 C CA . ALA A 1 101 ? -4.827 -2.695 -4.510 1.00 95.00 101 ALA A CA 1
ATOM 804 C C . ALA A 1 101 ? -5.068 -3.600 -5.726 1.00 95.00 101 ALA A C 1
ATOM 806 O O . ALA A 1 101 ? -5.840 -4.548 -5.676 1.00 95.00 101 ALA A O 1
ATOM 807 N 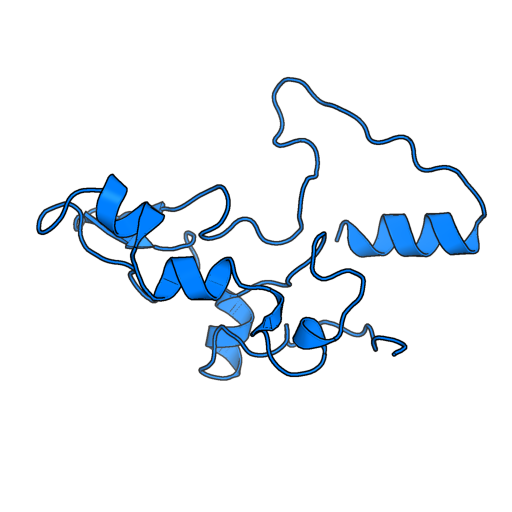N . ARG A 1 102 ? -4.360 -3.325 -6.820 1.00 94.62 102 ARG A N 1
ATOM 808 C CA . ARG A 1 102 ? -4.477 -4.074 -8.065 1.00 94.62 102 ARG A CA 1
ATOM 809 C C . ARG A 1 102 ? -3.719 -5.398 -8.033 1.00 94.62 102 ARG A C 1
ATOM 811 O O . ARG A 1 102 ? -4.233 -6.379 -8.555 1.00 94.62 102 ARG A O 1
ATOM 818 N N . ALA A 1 103 ? -2.539 -5.427 -7.409 1.00 95.06 103 ALA A N 1
ATOM 819 C CA . ALA A 1 103 ? -1.841 -6.679 -7.116 1.00 95.06 103 ALA A CA 1
ATOM 820 C C . ALA A 1 103 ? -2.764 -7.627 -6.333 1.00 95.06 103 ALA A C 1
ATOM 822 O O . ALA A 1 103 ? -2.987 -8.758 -6.763 1.00 95.06 103 ALA A O 1
ATOM 823 N N . TYR A 1 104 ? -3.415 -7.116 -5.282 1.00 96.31 104 TYR A N 1
ATOM 824 C CA . TYR A 1 104 ? -4.393 -7.878 -4.509 1.00 96.31 104 TYR A CA 1
ATOM 825 C C . TYR A 1 104 ? -5.605 -8.316 -5.336 1.00 96.31 104 TYR A C 1
ATOM 827 O O . TYR A 1 104 ? -5.938 -9.493 -5.345 1.00 96.31 104 TYR A O 1
ATOM 835 N N . ALA A 1 105 ? -6.234 -7.403 -6.080 1.00 95.69 105 ALA A N 1
ATOM 836 C CA . ALA A 1 105 ? -7.433 -7.717 -6.859 1.00 95.69 105 ALA A CA 1
ATOM 837 C C . ALA A 1 105 ? -7.213 -8.821 -7.911 1.00 95.69 105 ALA A C 1
ATOM 839 O O . ALA A 1 105 ? -8.139 -9.563 -8.214 1.00 95.69 105 ALA A O 1
ATOM 840 N N . MET A 1 106 ? -6.001 -8.926 -8.468 1.00 96.00 106 MET A N 1
ATOM 841 C CA . MET A 1 106 ? -5.689 -9.890 -9.530 1.00 96.00 106 MET A CA 1
ATOM 842 C C . MET A 1 106 ? -5.096 -11.207 -9.019 1.00 96.00 106 MET A C 1
ATOM 844 O O . MET A 1 106 ? -5.216 -12.218 -9.703 1.00 96.00 106 MET A O 1
ATOM 848 N N . SER A 1 107 ? -4.424 -11.203 -7.864 1.00 95.31 107 SER A N 1
ATOM 849 C CA . SER A 1 107 ? -3.685 -12.376 -7.362 1.00 95.31 107 SER A CA 1
ATOM 850 C C . SER A 1 107 ? -4.120 -12.865 -5.980 1.00 95.31 107 SER A C 1
ATOM 852 O O . SER A 1 107 ? -3.705 -13.938 -5.557 1.00 95.31 107 SER A O 1
ATOM 854 N N . GLY A 1 108 ? -4.918 -12.082 -5.251 1.00 95.81 108 GLY A N 1
ATOM 855 C CA . GLY A 1 108 ? -5.198 -12.298 -3.830 1.00 95.81 108 GLY A CA 1
ATOM 856 C C . GLY A 1 108 ? -4.041 -11.916 -2.898 1.00 95.81 108 GLY A C 1
ATOM 857 O O . GLY A 1 108 ? -4.180 -12.030 -1.684 1.00 95.81 108 GLY A O 1
ATOM 858 N N . ASP A 1 109 ? -2.916 -11.431 -3.432 1.00 95.81 109 ASP A N 1
ATOM 859 C CA . ASP A 1 109 ? -1.723 -11.069 -2.668 1.00 95.81 109 ASP A CA 1
ATOM 860 C C . ASP A 1 109 ? -1.302 -9.620 -2.967 1.00 95.81 109 ASP A C 1
ATOM 862 O O . ASP A 1 109 ? -0.875 -9.268 -4.067 1.00 95.81 109 ASP A O 1
ATOM 866 N N . TYR A 1 110 ? -1.412 -8.737 -1.972 1.00 95.31 110 TYR A N 1
ATOM 867 C CA . TYR A 1 110 ? -1.022 -7.330 -2.119 1.00 95.31 110 TYR A CA 1
ATOM 868 C C . TYR A 1 110 ? 0.497 -7.121 -2.169 1.00 95.31 110 TYR A C 1
ATOM 870 O O . TYR A 1 110 ? 0.952 -6.047 -2.581 1.00 95.31 110 TYR A O 1
ATOM 878 N N . MET A 1 111 ? 1.285 -8.127 -1.786 1.00 95.31 111 MET A N 1
ATOM 879 C CA . MET A 1 111 ? 2.745 -8.119 -1.882 1.00 95.31 111 MET A CA 1
ATOM 880 C C . MET A 1 111 ? 3.241 -8.611 -3.247 1.00 95.31 111 MET A C 1
ATOM 882 O O . MET A 1 111 ? 4.410 -8.393 -3.566 1.00 95.31 111 MET A O 1
ATOM 886 N N . ALA A 1 112 ? 2.378 -9.209 -4.077 1.00 95.38 112 ALA A N 1
ATOM 887 C CA . ALA A 1 112 ? 2.715 -9.666 -5.427 1.00 95.38 112 ALA A CA 1
ATOM 888 C C . ALA A 1 112 ? 3.130 -8.521 -6.366 1.00 95.38 112 ALA A C 1
ATOM 890 O O . ALA A 1 112 ? 2.902 -7.335 -6.099 1.00 95.38 112 ALA A O 1
ATOM 891 N N . GLN A 1 113 ? 3.738 -8.845 -7.506 1.00 93.31 113 GLN A N 1
ATOM 892 C CA . GLN A 1 113 ? 4.027 -7.825 -8.519 1.00 93.31 113 GLN A CA 1
ATOM 893 C C . GLN A 1 113 ? 2.779 -7.088 -9.018 1.00 93.31 113 GLN A C 1
ATOM 895 O O . GLN A 1 113 ? 1.652 -7.577 -8.981 1.00 93.31 113 GLN A O 1
ATOM 900 N N . GLU A 1 114 ? 3.002 -5.883 -9.543 1.00 92.19 114 GLU A N 1
ATOM 901 C CA . GLU A 1 114 ? 1.955 -5.173 -10.269 1.00 92.19 114 GLU A CA 1
ATOM 902 C C . GLU A 1 114 ? 1.702 -5.874 -11.623 1.00 92.19 114 GLU A C 1
ATOM 904 O O . GLU A 1 114 ? 2.648 -6.031 -12.400 1.00 92.19 114 GLU A O 1
ATOM 909 N N . PRO A 1 115 ? 0.459 -6.304 -11.912 1.00 91.88 115 PRO A N 1
ATOM 910 C CA . PRO A 1 115 ? 0.168 -7.238 -13.004 1.00 91.88 115 PRO A CA 1
ATOM 911 C C . PRO A 1 115 ? 0.303 -6.648 -14.415 1.00 91.88 115 PRO A C 1
ATOM 913 O O . PRO A 1 115 ? 0.421 -7.400 -15.376 1.00 91.88 115 PRO A O 1
ATOM 916 N N . PHE A 1 116 ? 0.305 -5.322 -14.570 1.00 91.00 116 PHE A N 1
ATOM 917 C CA . PHE A 1 116 ? 0.448 -4.649 -15.867 1.00 91.00 116 PHE A CA 1
ATOM 918 C C . PHE A 1 116 ? 1.828 -4.013 -16.052 1.00 91.00 116 PHE A C 1
ATOM 920 O O . PHE 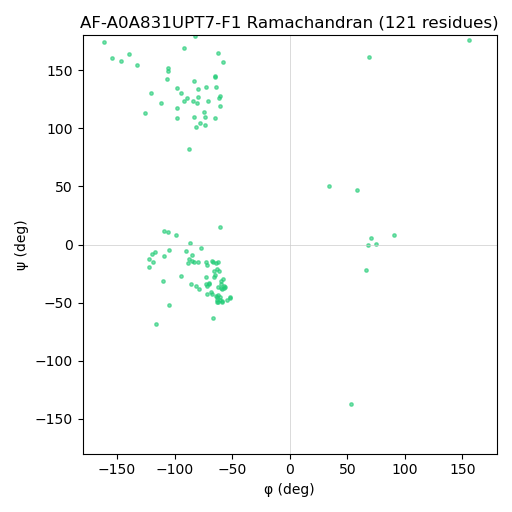A 1 116 ? 2.065 -3.242 -16.986 1.00 91.00 116 PHE A O 1
ATOM 927 N N . CYS A 1 117 ? 2.767 -4.324 -15.164 1.00 90.69 117 CYS A N 1
ATOM 928 C CA . CYS A 1 117 ? 4.131 -3.866 -15.270 1.00 90.69 117 CYS A CA 1
ATOM 929 C C . CYS A 1 117 ? 4.883 -4.698 -16.316 1.00 90.69 117 CYS A C 1
ATOM 931 O O . CYS A 1 117 ? 5.333 -5.801 -16.034 1.00 90.69 117 CYS A O 1
ATOM 933 N N . SER A 1 118 ? 5.121 -4.121 -17.494 1.00 90.88 118 SER A N 1
ATOM 934 C CA . SER A 1 118 ? 5.950 -4.729 -18.549 1.00 90.88 118 SER A CA 1
ATOM 935 C C . SER A 1 118 ? 7.463 -4.640 -18.302 1.00 90.88 118 SER A C 1
ATOM 937 O O . SER A 1 118 ? 8.253 -5.133 -19.102 1.00 90.88 118 SER A O 1
ATOM 939 N N . TYR A 1 119 ? 7.891 -3.982 -17.222 1.00 89.56 119 TYR A N 1
ATOM 940 C CA . TYR A 1 119 ? 9.309 -3.816 -16.921 1.00 89.56 119 TYR A CA 1
ATOM 941 C C . TYR A 1 119 ? 9.889 -5.071 -16.277 1.00 89.56 119 TYR A C 1
ATOM 943 O O . TYR A 1 119 ? 9.395 -5.505 -15.235 1.00 89.56 119 TYR A O 1
ATOM 951 N N . GLN A 1 120 ? 10.973 -5.579 -16.857 1.00 89.69 120 GLN A N 1
ATOM 952 C CA . GLN A 1 120 ? 11.787 -6.640 -16.283 1.00 89.69 120 GLN A CA 1
ATOM 953 C C . GLN A 1 120 ? 12.998 -6.015 -15.580 1.00 89.69 120 GLN A C 1
ATOM 955 O O . GLN A 1 120 ? 13.795 -5.352 -16.244 1.00 89.69 120 GLN A 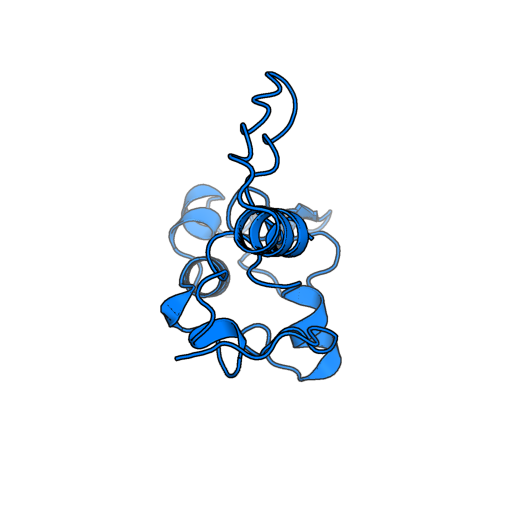O 1
ATOM 960 N N . PRO A 1 121 ? 13.134 -6.184 -14.255 1.00 89.19 121 PRO A N 1
ATOM 961 C CA . PRO A 1 121 ? 14.326 -5.751 -13.538 1.00 89.19 121 PRO A CA 1
ATOM 962 C C . PRO A 1 121 ? 15.568 -6.467 -14.069 1.00 89.19 121 PRO A C 1
ATOM 964 O O . PRO A 1 121 ? 15.585 -7.698 -14.144 1.00 89.19 121 PRO A O 1
ATOM 967 N N . GLY A 1 122 ? 16.596 -5.697 -14.417 1.00 74.12 122 GLY A N 1
ATOM 968 C CA . GLY A 1 122 ? 17.952 -6.215 -14.545 1.00 74.12 122 GLY A CA 1
ATOM 969 C C . GLY A 1 122 ? 18.537 -6.304 -13.142 1.00 74.12 122 GLY A C 1
ATOM 970 O O . GLY A 1 122 ? 18.517 -5.307 -12.428 1.00 74.12 122 GLY A O 1
ATOM 971 N N . SER A 1 123 ? 18.951 -7.506 -12.749 1.00 54.91 123 SER A N 1
ATOM 972 C CA . SER A 1 123 ? 19.659 -7.816 -11.496 1.00 54.91 123 SER A CA 1
ATOM 973 C C . SER A 1 123 ? 20.644 -6.741 -11.045 1.00 54.91 123 SER A C 1
ATOM 975 O O . SER A 1 123 ? 21.426 -6.300 -11.919 1.00 54.91 123 SER A O 1
#

Mean predicted aligned error: 6.38 Å

Secondary structure (DSSP, 8-state):
-HHHHHHHHHHH---------TTS-TT--S--BTTTB-EE-TT-BEESSTT----S-BTTTS-HHHHHHH-HHHHHHH-GGG--HHHHT-TTTTT----HHHHHHHHS-TTSPPTT--PPPP-

pLDDT: mean 87.14, std 13.91, range [44.94, 98.62]